Protein AF-A0A8T9QFI3-F1 (afdb_monomer)

Secondary structure (DSSP, 8-state):
---------------------------------------PPPTHHHHHHHHHHHHHHHHHHHHHHHHH--GGGPPPHHHHHHHHHHHHHHHHHHHHHHHHHHTS-GGGTT-HHHHHHHHHHHHHHHHHHHHHHHHHHTGGGGGGGTT-

pLDDT: mean 79.08, std 23.35, range [32.44, 98.56]

Structure (mmCIF, N/CA/C/O backbone):
data_AF-A0A8T9QFI3-F1
#
_entry.id   AF-A0A8T9QFI3-F1
#
loop_
_atom_site.group_PDB
_atom_site.id
_atom_site.type_symbol
_atom_site.label_atom_id
_atom_site.label_alt_id
_atom_site.label_comp_id
_atom_site.label_asym_id
_atom_site.label_entity_id
_atom_site.label_seq_id
_atom_site.pdbx_PDB_ins_code
_atom_site.Cartn_x
_atom_site.Cartn_y
_atom_site.Cartn_z
_atom_site.occupancy
_atom_site.B_iso_or_equiv
_atom_site.auth_seq_id
_atom_site.auth_comp_id
_atom_site.auth_asym_id
_atom_site.auth_atom_id
_atom_site.pdbx_PDB_model_num
ATOM 1 N N . MET A 1 1 ? 5.411 46.944 -36.364 1.00 37.44 1 MET A N 1
ATOM 2 C CA . MET A 1 1 ? 6.769 47.437 -36.696 1.00 37.44 1 MET A CA 1
ATOM 3 C C . MET A 1 1 ? 7.743 46.371 -36.210 1.00 37.44 1 MET A C 1
ATOM 5 O O . MET A 1 1 ? 7.680 46.035 -35.043 1.00 37.44 1 MET A O 1
ATOM 9 N N . LYS A 1 2 ? 8.293 45.536 -37.096 1.00 32.44 2 LYS A N 1
ATOM 10 C CA . LYS A 1 2 ? 9.459 45.767 -37.975 1.00 32.44 2 LYS A CA 1
ATOM 11 C C . LYS A 1 2 ? 10.773 45.548 -37.201 1.00 32.44 2 LYS A C 1
ATOM 13 O O . LYS A 1 2 ? 11.178 46.442 -36.478 1.00 32.44 2 LYS A O 1
ATOM 18 N N . THR A 1 3 ? 11.346 44.352 -37.423 1.00 41.50 3 THR A N 1
ATOM 19 C CA . THR A 1 3 ? 12.783 43.976 -37.442 1.00 41.50 3 THR A CA 1
ATOM 20 C C . THR A 1 3 ? 13.599 44.240 -36.162 1.00 41.50 3 THR A C 1
ATOM 22 O O . THR A 1 3 ? 13.490 45.276 -35.530 1.00 41.50 3 THR A O 1
ATOM 25 N N . THR A 1 4 ? 14.530 43.379 -35.750 1.00 48.88 4 THR A N 1
ATOM 26 C CA . THR A 1 4 ? 15.796 43.203 -36.477 1.00 48.88 4 THR A CA 1
ATOM 27 C C . THR A 1 4 ? 16.574 42.012 -35.908 1.00 48.88 4 THR A C 1
ATOM 29 O O . THR A 1 4 ? 16.891 41.963 -34.725 1.00 48.88 4 THR A O 1
ATOM 32 N N . PHE A 1 5 ? 16.860 41.069 -36.801 1.00 46.72 5 PHE A N 1
ATOM 33 C CA . PHE A 1 5 ? 17.947 40.092 -36.761 1.00 46.72 5 PHE A CA 1
ATOM 34 C C . PHE A 1 5 ? 19.227 40.804 -37.225 1.00 46.72 5 PHE A C 1
ATOM 36 O O . PHE A 1 5 ? 19.098 41.586 -38.163 1.00 46.72 5 PHE A O 1
ATOM 43 N N . LEU A 1 6 ? 20.389 40.543 -36.605 1.00 46.31 6 LEU A N 1
ATOM 44 C CA . LEU A 1 6 ? 21.795 40.826 -37.014 1.00 46.31 6 LEU A CA 1
ATOM 45 C C . LEU A 1 6 ? 22.654 40.719 -35.720 1.00 46.31 6 LEU A C 1
ATOM 47 O O . LEU A 1 6 ? 22.173 41.120 -34.670 1.00 46.31 6 LEU A O 1
ATOM 51 N N . LEU A 1 7 ? 23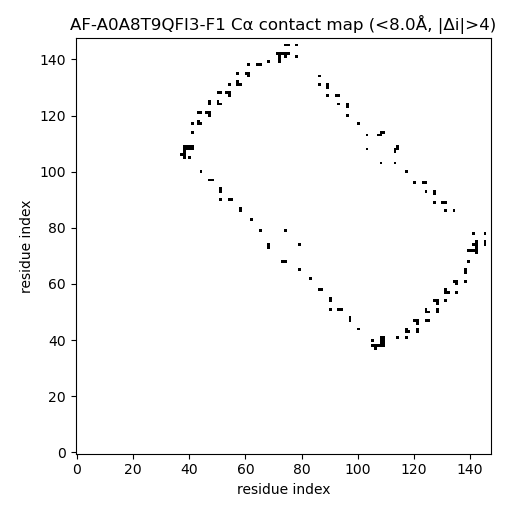.882 40.197 -35.633 1.00 37.97 7 LEU A N 1
ATOM 52 C CA . LEU A 1 7 ? 24.964 39.995 -36.595 1.00 37.97 7 LEU A CA 1
ATOM 53 C C . LEU A 1 7 ? 26.044 39.068 -35.959 1.00 37.97 7 LEU A C 1
ATOM 55 O O . LEU A 1 7 ? 26.399 39.239 -34.799 1.00 37.97 7 LEU A O 1
ATOM 59 N N . VAL A 1 8 ? 26.524 38.106 -36.753 1.00 44.16 8 VAL A N 1
ATOM 60 C CA . VAL A 1 8 ? 27.902 37.589 -36.971 1.00 44.16 8 VAL A CA 1
ATOM 61 C C . VAL A 1 8 ? 29.025 37.816 -35.933 1.00 44.16 8 VAL A C 1
ATOM 63 O O . VAL A 1 8 ? 29.358 38.945 -35.589 1.00 44.16 8 VAL A O 1
ATOM 66 N N . LEU A 1 9 ? 29.769 36.730 -35.665 1.00 41.03 9 LEU A N 1
ATOM 67 C CA . LEU A 1 9 ? 31.229 36.685 -35.443 1.00 41.03 9 LEU A CA 1
ATOM 68 C C . LEU A 1 9 ? 31.702 35.260 -35.845 1.00 41.03 9 LEU A C 1
ATOM 70 O O . LEU A 1 9 ? 31.096 34.302 -35.387 1.00 41.03 9 LEU A O 1
ATOM 74 N N . GLY A 1 10 ? 32.671 34.949 -36.713 1.00 37.69 10 GLY A N 1
ATOM 75 C CA . GLY A 1 10 ? 33.713 35.706 -37.404 1.00 37.69 10 GLY A CA 1
ATOM 76 C C . GLY A 1 10 ? 35.115 35.280 -36.926 1.00 37.69 10 GLY A C 1
ATOM 77 O O . GLY A 1 10 ? 35.533 35.814 -35.911 1.00 37.69 10 GLY A O 1
ATOM 78 N N . LEU A 1 11 ? 35.791 34.345 -37.631 1.00 42.19 11 LEU A N 1
ATOM 79 C CA . LEU A 1 11 ? 37.262 34.172 -37.873 1.00 42.19 11 LEU A CA 1
ATOM 80 C C . LEU A 1 11 ? 37.555 32.687 -38.260 1.00 42.19 11 LEU A C 1
ATOM 82 O O . LEU A 1 11 ? 37.185 31.808 -37.493 1.00 42.19 11 LEU A O 1
ATOM 86 N N . ALA A 1 12 ? 38.010 32.284 -39.465 1.00 38.75 12 ALA A N 1
ATOM 87 C CA . ALA A 1 12 ? 39.258 32.567 -40.224 1.00 38.75 12 ALA A CA 1
ATOM 88 C C . ALA A 1 12 ? 40.473 31.789 -39.623 1.00 38.75 12 ALA A C 1
ATOM 90 O O . ALA A 1 12 ? 40.585 31.768 -38.407 1.00 38.75 12 ALA A O 1
ATOM 91 N N . VAL A 1 13 ? 41.431 31.117 -40.297 1.00 40.62 13 VAL A N 1
ATOM 92 C CA . VAL A 1 13 ? 41.901 30.909 -41.694 1.00 40.62 13 VAL A CA 1
ATOM 93 C C . VAL A 1 13 ? 42.813 29.642 -41.702 1.00 40.62 13 VAL A C 1
ATOM 95 O O . VAL A 1 13 ? 43.310 29.268 -40.643 1.00 40.62 13 VAL A O 1
ATOM 98 N N . ALA A 1 14 ? 43.145 29.133 -42.905 1.00 42.03 14 ALA A N 1
ATOM 99 C CA . ALA A 1 14 ? 44.394 28.435 -43.314 1.00 42.03 14 ALA A CA 1
ATOM 100 C C . ALA A 1 14 ? 44.392 26.886 -43.232 1.00 42.03 14 ALA A C 1
ATOM 102 O O . ALA A 1 14 ? 43.832 26.326 -42.306 1.00 42.03 14 ALA A O 1
ATOM 103 N N . SER A 1 15 ? 44.980 26.101 -44.146 1.00 33.75 15 SER A N 1
ATOM 104 C CA . SER A 1 15 ? 45.825 26.359 -45.323 1.00 33.75 15 SER A CA 1
ATOM 105 C C . SER A 1 15 ? 45.765 25.196 -46.335 1.00 33.75 15 SER A C 1
ATOM 107 O O . SER A 1 15 ? 45.562 24.048 -45.961 1.00 33.75 15 SER A O 1
ATOM 109 N N . CYS A 1 16 ? 46.022 25.543 -47.597 1.00 41.94 16 CYS A N 1
ATOM 110 C CA . CYS A 1 16 ? 46.633 24.803 -48.713 1.00 41.94 16 CYS A CA 1
ATOM 111 C C . CYS A 1 16 ? 47.055 23.318 -48.557 1.00 41.94 16 CYS A C 1
ATOM 113 O O . CYS A 1 16 ? 47.923 23.000 -47.751 1.00 41.94 16 CYS A O 1
ATOM 115 N N . GLY A 1 17 ? 46.590 22.498 -49.512 1.00 35.31 17 GLY A N 1
ATOM 116 C CA . GLY 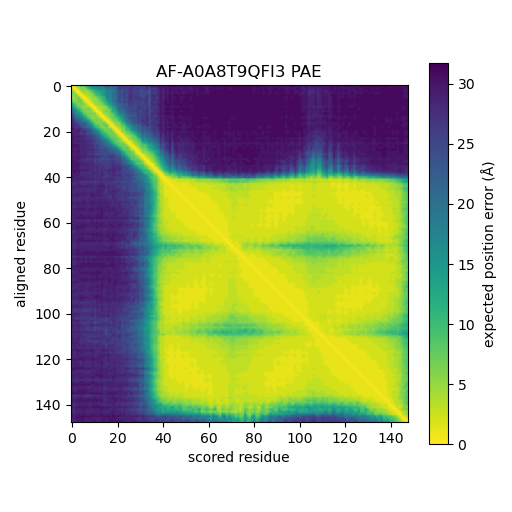A 1 17 ? 47.460 21.750 -50.437 1.00 35.31 17 GLY A CA 1
ATOM 117 C C . GLY A 1 17 ? 47.853 20.309 -50.085 1.00 35.31 17 GLY A C 1
ATOM 118 O O . GLY A 1 17 ? 48.684 20.101 -49.209 1.00 35.31 17 GLY A O 1
ATOM 119 N N . SER A 1 18 ? 47.370 19.328 -50.864 1.00 39.69 18 SER A N 1
ATOM 120 C CA . SER A 1 18 ? 48.199 18.466 -51.745 1.00 39.69 18 SER A CA 1
ATOM 121 C C . SER A 1 18 ? 47.385 17.321 -52.374 1.00 39.69 18 SER A C 1
ATOM 123 O O . SER A 1 18 ? 46.636 16.627 -51.697 1.00 39.69 18 SER A O 1
ATOM 125 N N . ASP A 1 19 ? 47.563 17.183 -53.687 1.00 40.28 19 ASP A N 1
ATOM 126 C CA . ASP A 1 19 ? 47.520 15.992 -54.546 1.00 40.28 19 ASP A CA 1
ATOM 127 C C . ASP A 1 19 ? 46.493 14.855 -54.352 1.00 40.28 19 ASP A C 1
ATOM 129 O O . ASP A 1 19 ? 46.570 14.004 -53.472 1.00 40.28 19 ASP A O 1
ATOM 133 N N . SER A 1 20 ? 45.606 14.781 -55.350 1.00 43.78 20 SER A N 1
ATOM 134 C CA . SER A 1 20 ? 45.311 13.615 -56.195 1.00 43.78 20 SER A CA 1
ATOM 135 C C . SER A 1 20 ? 45.564 12.219 -55.611 1.00 43.78 20 SER A C 1
ATOM 137 O O . SER A 1 20 ? 46.648 11.656 -55.741 1.00 43.78 20 SER A O 1
ATOM 139 N N . THR A 1 21 ? 44.502 11.571 -55.137 1.00 39.38 21 THR A N 1
ATOM 140 C CA . THR A 1 21 ? 44.380 10.108 -55.208 1.00 39.38 21 THR A CA 1
ATOM 141 C C . THR A 1 21 ? 42.926 9.718 -55.441 1.00 39.38 21 THR A C 1
ATOM 143 O O . THR A 1 21 ? 42.015 10.108 -54.715 1.00 39.38 21 THR A O 1
ATOM 146 N N . THR A 1 22 ? 42.710 8.963 -56.514 1.00 47.78 22 THR A N 1
ATOM 147 C CA . THR A 1 22 ? 41.447 8.353 -56.922 1.00 47.78 22 THR A CA 1
ATOM 148 C C . THR A 1 22 ? 40.981 7.398 -55.820 1.00 47.78 22 THR A C 1
ATOM 150 O O . THR A 1 22 ? 41.513 6.301 -55.678 1.00 47.78 22 THR A O 1
ATOM 153 N N . GLY A 1 23 ? 40.019 7.837 -55.009 1.00 42.69 23 GLY A N 1
ATOM 154 C CA . GLY A 1 23 ? 39.450 7.069 -53.905 1.00 42.69 23 GLY A CA 1
ATOM 155 C C . GLY A 1 23 ? 37.962 6.844 -54.125 1.00 42.69 23 GLY A C 1
ATOM 156 O O . GLY A 1 23 ? 37.168 7.777 -54.071 1.00 42.69 23 GLY A O 1
ATOM 157 N N . THR A 1 24 ? 37.618 5.597 -54.415 1.00 41.56 24 THR A N 1
ATOM 158 C CA . THR A 1 24 ? 36.287 5.006 -54.568 1.00 41.56 24 THR A CA 1
ATOM 159 C C . THR A 1 24 ? 35.198 5.690 -53.734 1.00 41.56 24 THR A C 1
ATOM 161 O O . THR A 1 24 ? 35.285 5.751 -52.508 1.00 41.56 24 THR A O 1
ATOM 164 N N . ALA A 1 25 ? 34.138 6.146 -54.408 1.00 44.56 25 ALA A N 1
ATOM 165 C CA . ALA A 1 25 ? 32.912 6.623 -53.782 1.00 44.56 25 ALA A CA 1
ATOM 166 C C . ALA A 1 25 ? 32.358 5.555 -52.825 1.00 44.56 25 ALA A C 1
ATOM 168 O O . ALA A 1 25 ? 31.782 4.558 -53.252 1.00 44.56 25 ALA A O 1
ATOM 169 N N . THR A 1 26 ? 32.539 5.771 -51.525 1.00 42.28 26 THR A N 1
ATOM 170 C CA . THR A 1 26 ? 31.779 5.077 -50.489 1.00 42.28 26 THR A CA 1
ATOM 171 C C . TH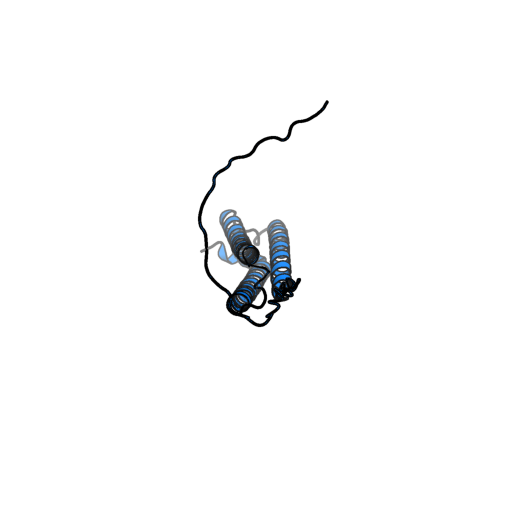R A 1 26 ? 30.745 6.067 -49.999 1.00 42.28 26 THR A C 1
ATOM 173 O O . THR A 1 26 ? 31.034 6.965 -49.210 1.00 42.28 26 THR A O 1
ATOM 176 N N . THR A 1 27 ? 29.537 5.943 -50.535 1.00 43.91 27 THR A N 1
ATOM 177 C CA . THR A 1 27 ? 28.358 6.623 -50.021 1.00 43.91 27 THR A CA 1
ATOM 178 C C . THR A 1 27 ? 28.114 6.083 -48.616 1.00 43.91 27 THR A C 1
ATOM 180 O O . THR A 1 27 ? 27.450 5.065 -48.439 1.00 43.91 27 THR A O 1
ATOM 183 N N . SER A 1 28 ? 28.675 6.739 -47.603 1.00 42.12 28 SER A N 1
ATOM 184 C CA . SER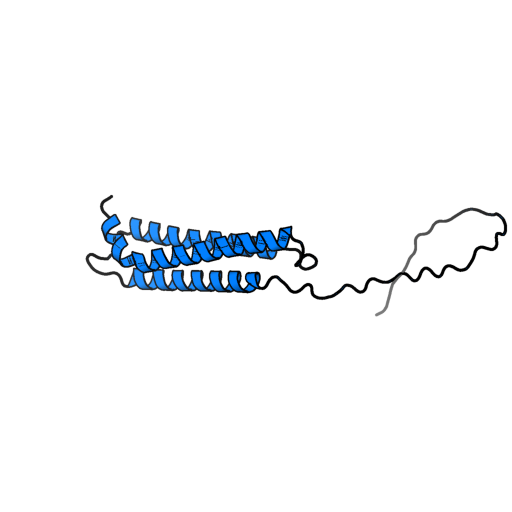 A 1 28 ? 28.230 6.565 -46.225 1.00 42.12 28 SER A CA 1
ATOM 185 C C . SER A 1 28 ? 26.829 7.153 -46.147 1.00 42.12 28 SER A C 1
ATOM 187 O O . SER A 1 28 ? 26.638 8.321 -45.815 1.00 42.12 28 SER A O 1
ATOM 189 N N . ALA A 1 29 ? 25.834 6.351 -46.523 1.00 45.06 29 ALA A N 1
ATOM 190 C CA . ALA A 1 29 ? 24.479 6.580 -46.080 1.00 45.06 29 ALA A CA 1
ATOM 191 C C . ALA A 1 29 ? 24.541 6.517 -44.555 1.00 45.06 29 ALA A C 1
ATOM 193 O O . ALA A 1 29 ? 24.668 5.442 -43.970 1.00 45.06 29 ALA A O 1
ATOM 194 N N . THR A 1 30 ? 24.516 7.687 -43.918 1.00 41.75 30 THR A N 1
ATOM 195 C CA . THR A 1 30 ? 24.108 7.815 -42.528 1.00 41.75 30 THR A CA 1
ATOM 196 C C . THR A 1 30 ? 22.754 7.133 -42.455 1.00 41.75 30 THR A C 1
ATOM 198 O O . THR A 1 30 ? 21.740 7.702 -42.857 1.00 41.75 30 THR A O 1
ATOM 201 N N . ALA A 1 31 ? 22.745 5.876 -42.015 1.00 41.47 31 ALA A N 1
ATOM 202 C CA . ALA A 1 31 ? 21.544 5.243 -41.534 1.00 41.47 31 ALA A CA 1
ATOM 203 C C . ALA A 1 31 ? 21.137 6.091 -40.334 1.00 41.47 31 ALA A C 1
ATOM 205 O O . ALA A 1 31 ? 21.649 5.928 -39.227 1.00 41.47 31 ALA A O 1
ATOM 206 N N . VAL A 1 32 ? 20.285 7.083 -40.595 1.00 42.62 32 VAL A N 1
ATOM 207 C CA . VAL A 1 32 ? 19.470 7.722 -39.581 1.00 42.62 32 VAL A CA 1
ATOM 208 C C . VAL A 1 32 ? 18.688 6.563 -38.997 1.00 42.62 32 VAL A C 1
ATOM 210 O O . VAL A 1 32 ? 17.703 6.109 -39.582 1.00 42.62 32 VAL A O 1
ATOM 213 N N . ALA A 1 33 ? 19.220 6.002 -37.911 1.00 40.81 33 ALA A N 1
ATOM 214 C CA . ALA A 1 33 ? 18.503 5.076 -37.073 1.00 40.81 33 ALA A CA 1
ATOM 215 C C . ALA A 1 33 ? 17.228 5.822 -36.711 1.00 40.81 33 ALA A C 1
ATOM 217 O O . ALA A 1 33 ? 17.243 6.796 -35.957 1.00 40.81 33 ALA A O 1
ATOM 218 N N . SER A 1 34 ? 16.145 5.436 -37.377 1.00 41.03 34 SER A N 1
ATOM 219 C CA . SER A 1 34 ? 14.819 5.889 -37.016 1.00 41.03 34 SER A CA 1
ATOM 220 C C . SER A 1 34 ? 14.693 5.550 -35.536 1.00 41.03 34 SER A C 1
ATOM 222 O O . SER A 1 34 ? 14.948 4.391 -35.194 1.00 41.03 34 SER A O 1
ATOM 224 N N . PRO A 1 35 ? 14.400 6.507 -34.639 1.00 40.75 35 PRO A N 1
ATOM 225 C CA . PRO A 1 35 ? 14.114 6.140 -33.269 1.00 40.75 35 PRO A CA 1
ATOM 226 C C . PRO A 1 35 ? 12.923 5.194 -33.355 1.00 40.75 35 PRO A C 1
ATOM 228 O O . PRO A 1 35 ? 11.836 5.596 -33.773 1.00 40.75 35 PRO A O 1
ATOM 231 N N . THR A 1 36 ? 13.152 3.913 -33.067 1.00 49.25 36 THR A N 1
ATOM 232 C CA . THR A 1 36 ? 12.090 2.936 -32.867 1.00 49.25 36 THR A CA 1
ATOM 233 C C . THR A 1 36 ? 11.272 3.454 -31.700 1.00 49.25 36 THR A C 1
ATOM 235 O O . THR A 1 36 ? 11.596 3.258 -30.533 1.00 49.25 36 THR A O 1
ATOM 238 N N . SER A 1 37 ? 10.252 4.226 -32.054 1.00 49.19 37 SER A N 1
ATOM 239 C CA . SER A 1 37 ? 9.210 4.679 -31.167 1.00 49.19 37 SER A CA 1
ATOM 240 C C . SER A 1 37 ? 8.528 3.448 -30.582 1.00 49.19 37 SER A C 1
ATOM 242 O O . SER A 1 37 ? 8.174 2.520 -31.308 1.00 49.19 37 SER A O 1
ATOM 244 N N . SER A 1 38 ? 8.334 3.502 -29.266 1.00 48.25 38 SER A N 1
ATOM 245 C CA . SER A 1 38 ? 7.575 2.566 -28.443 1.00 48.25 38 SER A CA 1
ATOM 246 C C . SER A 1 38 ? 8.275 1.240 -28.133 1.00 48.25 38 SER A C 1
ATOM 248 O O . SER A 1 38 ? 7.900 0.165 -28.598 1.00 48.25 38 SER A O 1
ATOM 250 N N . ALA A 1 39 ? 9.247 1.300 -27.221 1.00 59.28 39 ALA A N 1
ATOM 251 C CA . ALA A 1 39 ? 9.441 0.183 -26.310 1.00 59.28 39 ALA A CA 1
ATOM 252 C C . ALA A 1 39 ? 8.148 0.049 -25.483 1.00 59.28 39 ALA A C 1
ATOM 254 O O . ALA A 1 39 ? 7.791 0.958 -24.732 1.00 59.28 39 ALA A O 1
ATOM 255 N N . ASN A 1 40 ? 7.402 -1.043 -25.675 1.00 64.38 40 ASN A N 1
ATOM 256 C CA . ASN A 1 40 ? 6.206 -1.305 -24.879 1.00 64.38 40 ASN A CA 1
ATOM 257 C C . ASN A 1 40 ? 6.605 -1.316 -23.393 1.00 64.38 40 ASN A C 1
ATOM 259 O O . ASN A 1 40 ? 7.508 -2.080 -23.028 1.00 64.38 40 ASN A O 1
ATOM 263 N N . PRO A 1 41 ? 5.983 -0.480 -22.543 1.00 74.56 41 PRO A N 1
ATOM 264 C CA . PRO A 1 41 ? 6.276 -0.483 -21.121 1.00 74.56 41 PRO A CA 1
ATOM 265 C C . PRO A 1 41 ? 5.890 -1.836 -20.526 1.00 74.56 41 PRO A C 1
ATOM 267 O O . PRO A 1 41 ? 4.915 -2.461 -20.951 1.00 74.56 41 PRO A O 1
ATOM 270 N N . ASP A 1 42 ? 6.649 -2.280 -19.527 1.00 86.94 42 ASP A N 1
ATOM 271 C CA . ASP A 1 42 ? 6.365 -3.524 -18.820 1.00 86.94 42 ASP A CA 1
ATOM 272 C C . ASP A 1 42 ? 4.909 -3.523 -18.300 1.00 86.94 42 ASP A C 1
ATOM 274 O O . ASP A 1 42 ? 4.518 -2.599 -17.572 1.00 86.94 42 ASP A O 1
ATOM 278 N N . PRO A 1 43 ? 4.080 -4.529 -18.647 1.00 89.31 43 PRO A N 1
ATOM 279 C CA . PRO A 1 43 ? 2.662 -4.542 -18.288 1.00 89.31 43 PRO A CA 1
ATOM 280 C C . PRO A 1 43 ? 2.428 -4.507 -16.770 1.00 89.31 43 PRO A C 1
ATOM 282 O O . PRO A 1 43 ? 1.370 -4.052 -16.322 1.00 89.31 43 PRO A O 1
ATOM 285 N N . ARG A 1 44 ? 3.417 -4.917 -15.963 1.00 95.25 44 ARG A N 1
ATOM 286 C CA . ARG A 1 44 ? 3.355 -4.868 -14.496 1.00 95.25 44 ARG A CA 1
ATOM 287 C C . ARG A 1 44 ? 3.264 -3.443 -13.959 1.00 95.25 44 ARG A C 1
ATOM 289 O O . ARG A 1 44 ? 2.659 -3.254 -12.910 1.00 95.25 44 ARG A O 1
ATOM 296 N N . VAL A 1 45 ? 3.752 -2.432 -14.685 1.00 94.12 45 VAL A N 1
ATOM 297 C CA . VAL A 1 45 ? 3.619 -1.012 -14.299 1.00 94.12 45 VAL A CA 1
ATOM 298 C C . VAL A 1 45 ? 2.150 -0.625 -14.103 1.00 94.12 45 VAL A C 1
ATOM 300 O O . VAL A 1 45 ? 1.803 0.056 -13.139 1.00 94.12 45 VAL A O 1
ATOM 303 N N . THR A 1 46 ? 1.263 -1.096 -14.983 1.00 94.00 46 THR A N 1
ATOM 304 C CA . THR A 1 46 ? -0.182 -0.855 -14.854 1.00 94.00 46 THR A CA 1
ATOM 305 C C . THR A 1 46 ? -0.764 -1.586 -13.647 1.00 94.00 46 THR A C 1
ATOM 307 O O . THR A 1 46 ? -1.586 -1.021 -12.928 1.00 94.00 46 THR A O 1
ATOM 310 N N . THR A 1 47 ? -0.331 -2.823 -13.396 1.00 96.38 47 THR A N 1
ATOM 311 C CA . THR A 1 47 ? -0.755 -3.596 -12.221 1.00 96.38 47 THR A CA 1
ATOM 312 C C . THR A 1 47 ? -0.343 -2.912 -10.921 1.00 96.38 47 THR A C 1
ATOM 314 O O . THR A 1 47 ? -1.183 -2.775 -10.038 1.00 96.38 47 THR A O 1
ATOM 317 N N . ILE A 1 48 ? 0.892 -2.410 -10.829 1.00 97.75 48 ILE A N 1
ATOM 318 C CA . ILE A 1 48 ? 1.398 -1.687 -9.652 1.00 97.75 48 ILE A CA 1
ATOM 319 C C . ILE A 1 48 ? 0.526 -0.457 -9.360 1.00 97.75 48 ILE A C 1
ATOM 321 O O . ILE A 1 48 ? 0.100 -0.253 -8.228 1.00 97.75 48 ILE A O 1
ATOM 325 N N . ARG A 1 49 ? 0.170 0.332 -10.385 1.00 97.50 49 ARG A N 1
ATOM 326 C CA . ARG A 1 49 ? -0.727 1.492 -10.210 1.00 97.50 49 ARG A CA 1
ATOM 327 C C . ARG A 1 49 ? -2.116 1.091 -9.712 1.00 97.50 49 ARG A C 1
ATOM 329 O O . ARG A 1 49 ? -2.621 1.696 -8.773 1.00 97.50 49 ARG A O 1
ATOM 336 N N . LYS A 1 50 ? -2.709 0.042 -10.289 1.00 98.12 50 LYS A N 1
ATOM 337 C CA . LYS A 1 50 ? -4.007 -0.487 -9.830 1.00 98.12 50 LYS A CA 1
ATOM 338 C C . LYS A 1 50 ? -3.944 -1.003 -8.392 1.00 98.12 50 LYS A C 1
ATOM 340 O O . LYS A 1 50 ? -4.909 -0.867 -7.650 1.00 98.12 50 LYS A O 1
ATOM 345 N N . GLN A 1 51 ? -2.825 -1.603 -7.994 1.00 98.31 51 GLN A N 1
ATOM 346 C CA . GLN A 1 51 ? -2.612 -2.065 -6.624 1.00 98.31 51 GLN A CA 1
ATOM 347 C C . GLN A 1 51 ? -2.484 -0.895 -5.638 1.00 98.31 51 GLN A C 1
ATOM 349 O O . GLN A 1 51 ? -3.086 -0.960 -4.568 1.00 98.31 51 GLN A O 1
ATOM 354 N N . HIS A 1 52 ? -1.818 0.198 -6.019 1.00 98.38 52 HIS A N 1
ATOM 355 C CA . HIS A 1 52 ? -1.808 1.434 -5.231 1.00 98.38 52 HIS A CA 1
ATOM 356 C C . HIS A 1 52 ? -3.220 2.017 -5.061 1.00 98.38 52 HIS A C 1
ATOM 358 O O . HIS A 1 52 ? -3.642 2.321 -3.947 1.00 98.38 52 HIS A O 1
ATOM 364 N N . GLU A 1 53 ? -3.992 2.123 -6.149 1.00 98.44 53 GLU A N 1
ATOM 365 C CA . GLU A 1 53 ? -5.389 2.585 -6.101 1.00 98.44 53 GLU A CA 1
ATOM 366 C C . GLU A 1 53 ? -6.255 1.695 -5.198 1.00 98.44 53 GLU A C 1
ATOM 368 O O . GLU A 1 53 ? -7.061 2.186 -4.406 1.00 98.44 53 GLU A O 1
ATOM 373 N N . LEU A 1 54 ? -6.054 0.379 -5.272 1.00 98.25 54 LEU A N 1
ATOM 374 C CA . LEU A 1 54 ? -6.708 -0.580 -4.392 1.00 98.25 54 LEU A CA 1
ATOM 375 C C . LEU A 1 54 ? -6.306 -0.367 -2.924 1.00 98.25 54 LEU A C 1
ATOM 377 O O . LEU A 1 54 ? -7.161 -0.445 -2.043 1.00 98.25 54 LEU A O 1
ATOM 381 N N . LEU A 1 55 ? -5.036 -0.079 -2.640 1.00 98.12 55 LEU A N 1
ATOM 382 C CA . LEU A 1 55 ? -4.564 0.197 -1.285 1.00 98.12 55 LEU A CA 1
ATOM 383 C C . LEU A 1 55 ? -5.182 1.490 -0.720 1.00 98.12 55 LEU A C 1
ATOM 385 O O . LEU A 1 55 ? -5.631 1.492 0.427 1.00 98.12 55 LEU A O 1
ATOM 389 N N . LEU A 1 56 ? -5.300 2.547 -1.533 1.00 98.31 56 LEU A N 1
ATOM 390 C CA . LEU A 1 56 ? -6.021 3.778 -1.173 1.00 98.31 56 LEU A CA 1
ATOM 391 C C . LEU A 1 56 ? -7.504 3.508 -0.881 1.00 98.31 56 LEU A C 1
ATOM 393 O O . LEU A 1 56 ? -8.057 4.015 0.097 1.00 98.31 56 LEU A O 1
ATOM 397 N N . ALA A 1 57 ? -8.158 2.683 -1.703 1.00 98.25 57 ALA A N 1
ATOM 398 C CA . ALA A 1 57 ? -9.546 2.295 -1.473 1.00 98.25 57 ALA A CA 1
ATOM 399 C C . ALA A 1 57 ? -9.710 1.550 -0.137 1.00 98.25 57 ALA A C 1
ATOM 401 O O . ALA A 1 57 ? -10.631 1.853 0.623 1.00 98.25 57 ALA A O 1
ATOM 402 N N . LYS A 1 58 ? -8.782 0.641 0.192 1.00 97.50 58 LYS A N 1
ATOM 403 C CA . LYS A 1 58 ? -8.777 -0.072 1.478 1.00 97.50 58 LYS A CA 1
ATOM 404 C C . LYS A 1 58 ? -8.529 0.860 2.663 1.00 97.50 58 LYS A C 1
ATOM 406 O O . LYS A 1 58 ? -9.161 0.667 3.693 1.00 97.50 58 LYS A O 1
ATOM 411 N N . GLN A 1 59 ? -7.679 1.883 2.532 1.00 97.62 59 GLN A N 1
ATOM 412 C CA . GLN A 1 59 ? -7.511 2.897 3.583 1.00 97.62 59 GLN A CA 1
ATOM 413 C C . GLN A 1 59 ? -8.838 3.605 3.869 1.00 97.62 59 GLN A C 1
ATOM 415 O O . GLN A 1 59 ? -9.247 3.734 5.021 1.00 97.62 59 GLN A O 1
ATOM 420 N N . LYS A 1 60 ? -9.534 4.037 2.815 1.00 97.75 60 LYS A N 1
ATOM 421 C CA . LYS A 1 60 ? -10.829 4.707 2.951 1.00 97.75 60 LYS A CA 1
ATOM 422 C C . LYS A 1 60 ? -11.870 3.799 3.610 1.00 97.75 60 LYS A C 1
ATOM 424 O O . LYS A 1 60 ? -12.643 4.258 4.448 1.00 97.75 60 LYS A O 1
ATOM 429 N N . GLU A 1 61 ? -11.893 2.521 3.240 1.00 97.19 61 GLU A N 1
ATOM 430 C CA . GLU A 1 61 ? -12.765 1.530 3.871 1.00 97.19 61 GLU A CA 1
ATOM 431 C C . GLU A 1 61 ? -12.413 1.328 5.350 1.00 97.19 61 GLU A C 1
ATOM 433 O O . GLU A 1 61 ? -13.298 1.347 6.202 1.00 97.19 61 GLU A O 1
ATOM 438 N N . TYR A 1 62 ? -11.123 1.224 5.665 1.00 96.19 62 TYR A N 1
ATOM 439 C CA . TYR A 1 62 ? -10.621 1.091 7.027 1.00 96.19 62 TYR A CA 1
ATOM 440 C C . TYR A 1 62 ? -11.031 2.282 7.907 1.00 96.19 62 TYR A C 1
ATOM 442 O O . TYR A 1 62 ? -11.550 2.099 9.006 1.00 96.19 62 TYR A O 1
ATOM 450 N N . GLU A 1 63 ? -10.878 3.512 7.411 1.00 95.44 63 GLU A N 1
ATOM 451 C CA . GLU A 1 63 ? -11.315 4.724 8.114 1.00 95.44 63 GLU A CA 1
ATOM 452 C C . GLU A 1 63 ? -12.835 4.759 8.331 1.00 95.44 63 GLU A C 1
ATOM 454 O O . GLU A 1 63 ? -13.302 5.172 9.398 1.00 95.44 63 GLU A O 1
ATOM 459 N N . ALA A 1 64 ? -13.614 4.291 7.352 1.00 96.12 64 ALA A N 1
ATOM 460 C CA . ALA A 1 64 ? -15.062 4.185 7.483 1.00 96.12 64 ALA A CA 1
ATOM 461 C C . ALA A 1 64 ? -15.462 3.158 8.554 1.00 96.12 64 ALA A C 1
ATOM 463 O O . ALA A 1 64 ? -16.316 3.457 9.390 1.00 96.12 64 ALA A O 1
ATOM 464 N N . GLN A 1 65 ? -14.828 1.983 8.565 1.00 94.69 65 GLN A N 1
ATOM 465 C CA . GLN A 1 65 ? -15.084 0.945 9.566 1.00 94.69 65 GLN A CA 1
ATOM 466 C C . GLN A 1 65 ? -14.649 1.400 10.968 1.00 94.69 65 GLN A C 1
ATOM 468 O O . GLN A 1 65 ? -15.403 1.208 11.920 1.00 94.69 65 GLN A O 1
ATOM 473 N N . LEU A 1 66 ? -13.518 2.110 11.100 1.00 92.69 66 LEU A N 1
ATOM 474 C CA . LEU A 1 66 ? -13.095 2.728 12.366 1.00 92.69 66 LEU A CA 1
ATOM 475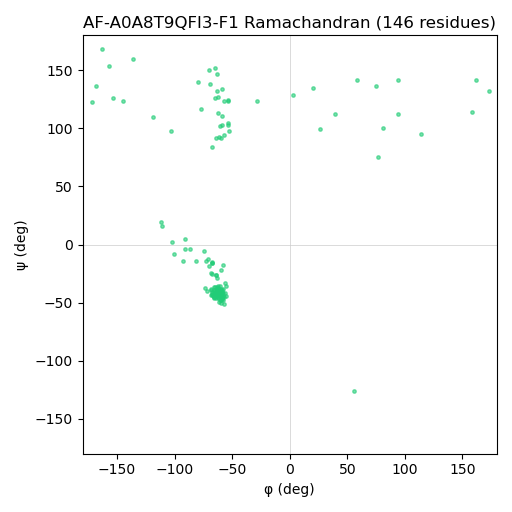 C C . LEU A 1 66 ? -14.179 3.654 12.933 1.00 92.69 66 LEU A C 1
ATOM 477 O O . LEU A 1 66 ? -14.481 3.600 14.125 1.00 92.69 66 LEU A O 1
ATOM 481 N N . GLY A 1 67 ? -14.793 4.483 12.082 1.00 91.94 67 GLY A N 1
ATOM 482 C CA . GLY A 1 67 ? -15.877 5.388 12.477 1.00 91.94 67 GLY A CA 1
ATOM 483 C C . GLY A 1 67 ? -17.180 4.683 12.873 1.00 91.94 67 GLY A C 1
ATOM 484 O O . GLY A 1 67 ? -18.045 5.298 13.501 1.00 91.94 67 GLY A O 1
ATOM 485 N N . GLN A 1 68 ? -17.333 3.405 12.525 1.00 93.19 68 GLN A N 1
ATOM 486 C CA . GLN A 1 68 ? -18.505 2.592 12.850 1.00 93.19 68 GLN A CA 1
ATOM 487 C C . GLN A 1 68 ? -18.350 1.800 14.155 1.00 93.19 68 GLN A C 1
ATOM 489 O O . GLN A 1 68 ? -19.364 1.340 14.686 1.00 93.19 68 GLN A O 1
ATOM 494 N N . LEU A 1 69 ? -17.131 1.677 14.697 1.00 91.44 69 LEU A N 1
ATOM 495 C CA . LEU A 1 69 ? -16.873 0.961 15.950 1.00 91.44 69 LEU A CA 1
ATOM 496 C C . LEU A 1 69 ? -17.589 1.633 17.133 1.00 91.44 69 LEU A C 1
ATOM 498 O O . LEU A 1 69 ? -17.518 2.850 17.337 1.00 91.44 69 LEU A O 1
ATOM 502 N N . LYS A 1 70 ? -18.282 0.832 17.949 1.00 88.75 70 LYS A N 1
ATOM 503 C CA . LYS A 1 70 ? -19.093 1.296 19.089 1.00 88.75 70 LYS A CA 1
ATOM 504 C C . LYS A 1 70 ? -18.870 0.427 20.323 1.00 88.75 70 LYS A C 1
ATOM 506 O O . LYS A 1 70 ? -18.452 -0.722 20.231 1.00 88.75 70 LYS A O 1
ATOM 511 N N . GLY A 1 71 ? -19.199 0.975 21.494 1.00 87.50 71 GLY A N 1
ATOM 512 C CA . GLY A 1 71 ? -19.138 0.242 22.760 1.00 87.50 71 GLY A CA 1
ATOM 513 C C . GLY A 1 71 ? -17.748 -0.339 23.022 1.00 87.50 71 GLY A C 1
ATOM 514 O O . GLY A 1 71 ? -16.759 0.388 22.971 1.00 87.50 71 GLY A O 1
ATOM 515 N N . TYR A 1 72 ? -17.686 -1.644 23.281 1.00 83.50 72 TYR A N 1
ATOM 516 C CA . TYR A 1 72 ? -16.448 -2.365 23.596 1.00 83.50 72 TYR A CA 1
ATOM 517 C C . TYR A 1 72 ? -15.488 -2.528 22.412 1.00 83.50 72 TYR A C 1
ATOM 519 O O . TYR A 1 72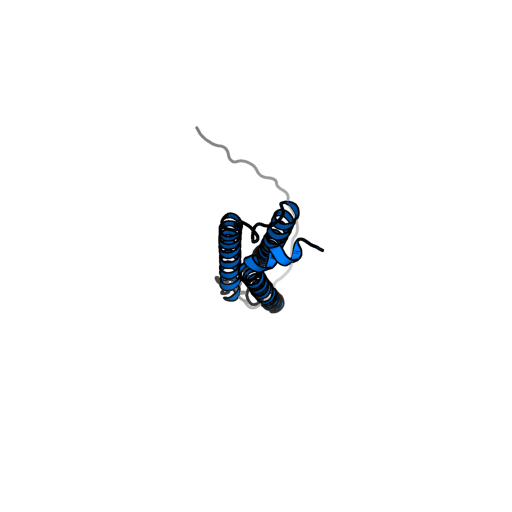 ? -14.305 -2.770 22.632 1.00 83.50 72 TYR A O 1
ATOM 527 N N . GLU A 1 73 ? -15.968 -2.370 21.177 1.00 85.38 73 GLU A N 1
ATOM 528 C CA . GLU A 1 73 ? -15.123 -2.407 19.976 1.00 85.38 73 GLU A CA 1
ATOM 529 C C . GLU A 1 73 ? -14.421 -1.068 19.726 1.00 85.38 73 GLU A C 1
ATOM 531 O O . GLU A 1 73 ? -13.485 -0.988 18.934 1.00 85.38 73 GLU A O 1
ATOM 536 N N . LYS A 1 74 ? -14.857 0.009 20.395 1.00 89.81 74 LYS A N 1
ATOM 537 C CA . LYS A 1 74 ? -14.263 1.329 20.205 1.00 89.81 74 LYS A CA 1
ATOM 538 C C . LYS A 1 74 ? -12.811 1.322 20.683 1.00 89.81 74 LYS A C 1
ATOM 540 O O . LYS A 1 74 ? -12.510 0.994 21.832 1.00 89.81 74 LYS A O 1
ATOM 545 N N . LEU A 1 75 ? -11.910 1.735 19.800 1.00 89.44 75 LEU A N 1
ATOM 546 C CA . LEU A 1 75 ? -10.494 1.858 20.121 1.00 89.44 75 LEU A CA 1
ATOM 547 C C . LEU A 1 75 ? -10.250 3.028 21.076 1.00 89.44 75 LEU A C 1
ATOM 549 O O . LEU A 1 75 ? -10.957 4.040 21.059 1.00 89.44 75 LEU A O 1
ATOM 553 N N . THR A 1 76 ? -9.209 2.909 21.902 1.00 89.88 76 THR A N 1
ATOM 554 C CA . THR A 1 76 ? -8.700 4.078 22.624 1.00 89.88 76 THR A CA 1
ATOM 555 C C . THR A 1 76 ? -8.144 5.092 21.613 1.00 89.88 76 THR A C 1
ATOM 557 O O . THR A 1 76 ? -7.642 4.683 20.562 1.00 89.88 76 THR A O 1
ATOM 560 N N . PRO A 1 77 ? -8.151 6.407 21.906 1.00 90.56 77 PRO A N 1
ATOM 561 C CA . PRO A 1 77 ? -7.622 7.410 20.975 1.00 90.56 77 PRO A CA 1
ATOM 562 C C . PRO A 1 77 ? -6.172 7.145 20.541 1.00 90.56 77 PRO A C 1
ATOM 564 O O . PRO A 1 77 ? -5.799 7.380 19.394 1.00 90.56 77 PRO A O 1
ATOM 567 N N . GLN A 1 78 ? -5.350 6.616 21.451 1.00 90.75 78 GLN A N 1
ATOM 568 C CA . GLN A 1 78 ? -3.963 6.240 21.170 1.00 90.75 78 GLN A CA 1
ATOM 569 C C . GLN A 1 78 ? -3.882 5.061 20.196 1.00 90.75 78 GLN A C 1
ATOM 571 O O . GLN A 1 78 ? -3.067 5.080 19.273 1.00 90.75 78 GLN A O 1
ATOM 576 N N . ARG A 1 79 ? -4.736 4.047 20.379 1.00 90.38 79 ARG A N 1
ATOM 577 C CA . ARG A 1 79 ? -4.785 2.876 19.503 1.00 90.38 79 ARG A CA 1
ATOM 578 C C . ARG A 1 79 ? -5.313 3.232 18.118 1.00 90.38 79 ARG A C 1
ATOM 580 O O . ARG A 1 79 ? -4.709 2.827 17.130 1.00 90.38 79 ARG A O 1
ATOM 587 N N . GLU A 1 80 ? -6.374 4.031 18.049 1.00 92.56 80 GLU A N 1
ATOM 588 C CA . GLU A 1 80 ? -6.925 4.534 16.789 1.00 92.56 80 GLU A CA 1
ATOM 589 C C . GLU A 1 80 ? -5.868 5.318 15.999 1.00 92.56 80 GLU A C 1
ATOM 591 O O . GLU A 1 80 ? -5.652 5.051 14.818 1.00 92.56 80 GLU A O 1
ATOM 596 N N . LYS A 1 81 ? -5.150 6.235 16.666 1.00 93.44 81 LYS A N 1
ATOM 597 C CA . LYS A 1 81 ? -4.041 6.984 16.061 1.00 93.44 81 LYS A CA 1
ATOM 598 C C . LYS A 1 81 ? -2.964 6.046 15.518 1.00 93.44 81 LYS A C 1
ATOM 600 O O . LYS A 1 81 ? -2.600 6.157 14.352 1.00 93.44 81 LYS A O 1
ATOM 605 N N . LYS A 1 82 ? -2.497 5.099 16.338 1.00 92.94 82 LYS A N 1
ATOM 606 C CA . LYS A 1 82 ? -1.459 4.141 15.940 1.00 92.94 82 LYS A CA 1
ATOM 607 C C . LYS A 1 82 ? -1.881 3.319 14.726 1.00 92.94 82 LYS A C 1
ATOM 609 O O . LYS A 1 82 ? -1.064 3.087 13.842 1.00 92.94 82 LYS A O 1
ATOM 614 N N . SER A 1 83 ? -3.132 2.871 14.671 1.00 92.44 83 SER A N 1
ATOM 615 C CA . SER A 1 83 ? -3.571 2.050 13.546 1.00 92.44 83 SER A CA 1
ATOM 616 C C . SER A 1 83 ? -3.746 2.864 12.259 1.00 92.44 83 SER A C 1
ATOM 618 O O . SER A 1 83 ? -3.312 2.431 11.190 1.00 92.44 83 SER A O 1
ATOM 620 N N . LYS A 1 84 ? -4.234 4.109 12.357 1.00 95.00 84 LYS A N 1
ATOM 621 C CA . LYS A 1 84 ? -4.214 5.061 11.231 1.00 95.00 84 LYS A CA 1
ATOM 622 C C . LYS A 1 84 ? -2.793 5.308 10.712 1.00 95.00 84 LYS A C 1
ATOM 624 O O . LYS A 1 84 ? -2.573 5.269 9.506 1.00 95.00 84 LYS A O 1
ATOM 629 N N . GLU A 1 85 ? -1.821 5.497 11.604 1.00 95.75 85 GLU A N 1
ATOM 630 C CA . GLU A 1 85 ? -0.404 5.655 11.240 1.00 95.75 85 GLU A CA 1
ATOM 631 C C . GLU A 1 85 ? 0.167 4.402 10.561 1.00 95.75 85 GLU A C 1
ATOM 633 O O . GLU A 1 85 ? 0.910 4.510 9.585 1.00 95.75 85 GLU A O 1
ATOM 638 N N . GLN A 1 86 ? -0.208 3.207 11.027 1.00 94.56 86 GLN A N 1
ATOM 639 C CA . GLN A 1 86 ? 0.187 1.950 10.387 1.00 94.56 86 GLN A CA 1
ATOM 640 C C . GLN A 1 86 ? -0.340 1.853 8.955 1.00 94.56 86 GLN A C 1
ATOM 642 O O . GLN A 1 86 ? 0.424 1.493 8.062 1.00 94.56 86 GLN A O 1
ATOM 647 N N . PHE A 1 87 ? -1.601 2.224 8.718 1.00 95.75 87 PHE A N 1
ATOM 648 C CA . PHE A 1 87 ? -2.159 2.204 7.367 1.00 95.75 87 PHE A CA 1
ATOM 649 C C . PHE A 1 87 ? -1.493 3.267 6.481 1.00 95.75 87 PHE A C 1
ATOM 651 O O . PHE A 1 87 ? -1.086 2.972 5.358 1.00 95.75 87 PHE A O 1
ATOM 658 N N . ALA A 1 88 ? -1.298 4.483 7.003 1.00 96.69 88 ALA A N 1
ATOM 659 C CA . ALA A 1 88 ? -0.610 5.565 6.297 1.00 96.69 88 ALA A CA 1
ATOM 660 C C . ALA A 1 88 ? 0.819 5.171 5.876 1.00 96.69 88 ALA A C 1
ATOM 662 O O . ALA A 1 88 ? 1.235 5.470 4.759 1.00 96.69 88 ALA A O 1
ATOM 663 N N . SER A 1 89 ? 1.538 4.419 6.716 1.00 98.06 89 SER A N 1
ATOM 664 C CA . SER A 1 89 ? 2.854 3.861 6.377 1.00 98.06 89 SER A CA 1
ATOM 665 C C . SER A 1 89 ? 2.812 2.919 5.165 1.00 98.06 89 SER A C 1
ATOM 667 O O . SER A 1 89 ? 3.750 2.905 4.364 1.00 98.06 89 SER A O 1
ATOM 669 N N . LEU A 1 90 ? 1.740 2.137 4.985 1.00 98.25 90 LEU A N 1
ATOM 670 C CA . LEU A 1 90 ? 1.585 1.293 3.794 1.00 98.25 90 LEU A CA 1
ATOM 671 C C . LEU A 1 90 ? 1.437 2.149 2.530 1.00 98.25 90 LEU A C 1
ATOM 673 O O . LEU A 1 90 ? 2.073 1.854 1.518 1.00 98.25 90 LEU A O 1
ATOM 677 N N . ILE A 1 91 ? 0.650 3.227 2.610 1.00 98.31 91 ILE A N 1
ATOM 678 C CA . ILE A 1 91 ? 0.449 4.176 1.506 1.00 98.31 91 ILE A CA 1
ATOM 679 C C . ILE A 1 91 ? 1.749 4.886 1.146 1.00 98.31 91 ILE A C 1
ATOM 681 O O . ILE A 1 91 ? 2.088 4.967 -0.030 1.00 98.31 91 ILE A O 1
ATOM 685 N N . GLU A 1 92 ? 2.515 5.344 2.134 1.00 98.44 92 GLU A N 1
ATOM 686 C CA . GLU A 1 92 ? 3.807 5.995 1.905 1.00 98.44 92 GLU A CA 1
ATOM 687 C C . GLU A 1 92 ? 4.787 5.065 1.173 1.00 98.44 92 GLU A C 1
ATOM 689 O O . GLU A 1 92 ? 5.420 5.457 0.191 1.00 98.44 92 GLU A O 1
ATOM 694 N N . ARG A 1 93 ? 4.864 3.795 1.592 1.00 98.56 93 ARG A N 1
ATOM 695 C CA . ARG A 1 93 ? 5.709 2.785 0.934 1.00 98.56 93 ARG A CA 1
ATOM 696 C C . ARG A 1 93 ? 5.264 2.509 -0.503 1.00 98.56 93 ARG A C 1
ATOM 698 O O . ARG A 1 93 ? 6.108 2.364 -1.384 1.00 98.56 93 ARG A O 1
ATOM 705 N N . SER A 1 94 ? 3.959 2.473 -0.747 1.00 98.44 94 SER A N 1
ATOM 706 C CA . SER A 1 94 ? 3.388 2.322 -2.088 1.00 98.44 94 SER A CA 1
ATOM 707 C C . SER A 1 94 ? 3.650 3.563 -2.963 1.00 98.44 94 SER A C 1
ATOM 709 O O . SER A 1 94 ? 4.037 3.460 -4.126 1.00 98.44 94 SER A O 1
ATOM 711 N N . GLN A 1 95 ? 3.580 4.767 -2.394 1.00 98.44 95 GLN A N 1
ATOM 712 C CA . GLN A 1 95 ? 3.944 6.002 -3.092 1.00 98.44 95 GLN A CA 1
ATOM 713 C C . GLN A 1 95 ? 5.438 6.041 -3.456 1.00 98.44 95 GLN A C 1
ATOM 715 O O . GLN A 1 95 ? 5.808 6.519 -4.535 1.00 98.44 95 GLN A O 1
ATOM 720 N N . ALA A 1 96 ? 6.309 5.512 -2.593 1.00 98.19 96 ALA A N 1
ATOM 721 C CA . ALA A 1 96 ? 7.732 5.365 -2.890 1.00 98.19 96 ALA A CA 1
ATOM 722 C C . ALA A 1 96 ? 7.968 4.411 -4.077 1.00 98.19 96 ALA A C 1
ATOM 724 O O . ALA A 1 96 ? 8.759 4.727 -4.968 1.00 98.19 96 ALA A O 1
ATOM 725 N N . ASN A 1 97 ? 7.222 3.303 -4.152 1.00 97.50 97 ASN A N 1
ATOM 726 C CA . ASN A 1 97 ? 7.230 2.394 -5.301 1.00 97.50 97 ASN A CA 1
ATOM 727 C C . ASN A 1 97 ? 6.818 3.108 -6.603 1.00 97.50 97 ASN A C 1
ATOM 729 O O . ASN A 1 97 ? 7.511 2.994 -7.616 1.00 97.50 97 ASN A O 1
ATOM 733 N N . LEU A 1 98 ? 5.737 3.898 -6.583 1.00 97.25 98 LEU A N 1
ATOM 734 C CA . LEU A 1 98 ? 5.309 4.685 -7.749 1.00 97.25 98 LEU A CA 1
ATOM 735 C C . LEU A 1 98 ? 6.338 5.739 -8.165 1.00 97.25 98 LEU A C 1
ATOM 737 O O . LEU A 1 98 ? 6.539 5.975 -9.357 1.00 97.25 98 LEU A O 1
ATOM 741 N N . THR A 1 99 ? 7.013 6.351 -7.1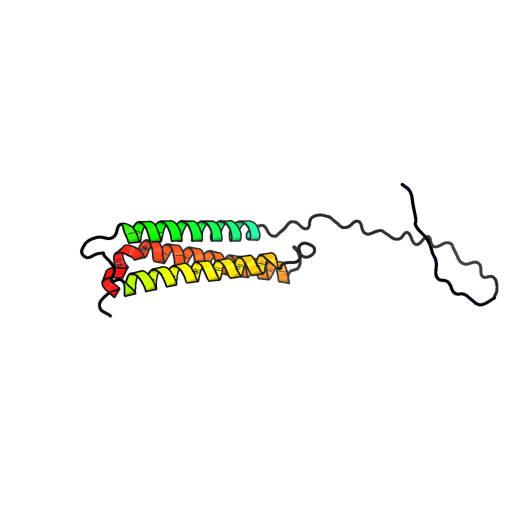94 1.00 97.44 99 THR A N 1
ATOM 742 C CA . THR A 1 99 ? 8.083 7.321 -7.454 1.00 97.44 99 THR A CA 1
ATOM 743 C C . THR A 1 99 ? 9.263 6.651 -8.156 1.00 97.44 99 THR A C 1
ATOM 745 O O . THR A 1 99 ? 9.753 7.183 -9.150 1.00 97.44 99 THR A O 1
ATOM 748 N N . ALA A 1 100 ? 9.666 5.457 -7.710 1.00 95.00 100 ALA A N 1
ATOM 749 C CA . ALA A 1 100 ? 10.715 4.674 -8.364 1.00 95.00 100 ALA A CA 1
ATOM 750 C C . ALA A 1 100 ? 10.334 4.286 -9.805 1.00 95.00 100 ALA A C 1
ATOM 752 O O . ALA A 1 100 ? 11.160 4.394 -10.709 1.00 95.00 100 ALA A O 1
ATOM 753 N N . LEU A 1 101 ? 9.069 3.921 -10.055 1.00 93.88 101 LEU A N 1
ATOM 754 C CA . LEU A 1 101 ? 8.577 3.683 -11.418 1.00 93.88 101 LEU A CA 1
ATOM 755 C C . LEU A 1 101 ? 8.636 4.938 -12.300 1.00 93.88 101 LEU A C 1
ATOM 757 O O . LEU A 1 101 ? 8.935 4.840 -13.488 1.00 93.88 101 LEU A O 1
ATOM 761 N N . GLY A 1 102 ? 8.356 6.116 -11.735 1.00 92.38 102 GLY A N 1
ATOM 762 C CA . GLY A 1 102 ? 8.418 7.395 -12.449 1.00 92.38 102 GLY A CA 1
ATOM 763 C C . GLY A 1 102 ? 9.831 7.817 -12.863 1.00 92.38 102 GLY A C 1
ATOM 764 O O . GLY A 1 102 ? 9.976 8.680 -13.723 1.00 92.38 102 GLY A O 1
ATOM 765 N N . GLN A 1 103 ? 10.865 7.205 -12.281 1.00 92.94 103 GLN A N 1
ATOM 766 C CA . GLN A 1 103 ? 12.274 7.467 -12.593 1.00 92.94 103 GLN A CA 1
ATOM 767 C C . GLN A 1 103 ? 12.831 6.548 -13.693 1.00 92.94 103 GLN A C 1
ATOM 769 O O . GLN A 1 103 ? 13.987 6.698 -14.095 1.00 92.94 103 GLN A O 1
ATOM 774 N N . LEU A 1 104 ? 12.040 5.590 -14.188 1.00 91.50 104 LEU A N 1
ATOM 775 C CA . LEU A 1 104 ? 12.466 4.683 -15.251 1.00 91.50 104 LEU A CA 1
ATOM 776 C C . LEU A 1 104 ? 12.605 5.424 -16.586 1.00 91.50 104 LEU A C 1
ATOM 778 O O . LEU A 1 104 ? 11.754 6.221 -16.975 1.00 91.50 104 LEU A O 1
ATOM 782 N N . ASN A 1 105 ? 13.674 5.115 -17.318 1.00 90.69 105 ASN A N 1
ATOM 783 C CA . ASN A 1 105 ? 13.873 5.608 -18.678 1.00 90.69 105 ASN A CA 1
ATOM 784 C C . ASN A 1 105 ? 12.988 4.816 -19.669 1.00 90.69 105 ASN A C 1
ATOM 786 O O . ASN A 1 105 ? 13.244 3.623 -19.841 1.00 90.69 105 ASN A O 1
ATOM 790 N N . PRO A 1 106 ? 12.013 5.447 -20.353 1.00 87.81 106 PRO A N 1
ATOM 791 C CA . PRO A 1 106 ? 11.116 4.762 -21.287 1.00 87.81 106 PRO A CA 1
ATOM 792 C C . PRO A 1 106 ? 11.839 4.154 -22.498 1.00 87.81 106 PRO A C 1
ATOM 794 O O . PRO A 1 106 ? 11.418 3.109 -22.990 1.00 87.81 106 PRO A O 1
ATOM 797 N N . ASP A 1 107 ? 12.962 4.731 -22.930 1.00 89.62 107 ASP A N 1
ATOM 798 C CA . ASP A 1 107 ? 13.755 4.217 -24.057 1.00 89.62 107 ASP A CA 1
ATOM 799 C C . ASP A 1 107 ? 14.490 2.915 -23.705 1.00 89.62 107 ASP A C 1
ATOM 801 O O . ASP A 1 107 ? 15.013 2.221 -24.576 1.00 89.62 107 ASP A O 1
ATOM 805 N N . LYS A 1 108 ? 14.530 2.572 -22.412 1.00 88.62 108 LYS A N 1
ATOM 806 C CA . LYS A 1 108 ? 15.163 1.369 -21.875 1.00 88.62 108 LYS A CA 1
ATOM 807 C C . LYS A 1 108 ? 14.154 0.373 -21.308 1.00 88.62 108 LYS A C 1
ATOM 809 O O . LYS A 1 108 ? 14.560 -0.520 -20.583 1.00 88.62 108 LYS A O 1
ATOM 814 N N . ALA A 1 109 ? 12.871 0.445 -21.672 1.00 85.62 109 ALA A N 1
ATOM 815 C CA . ALA A 1 109 ? 11.833 -0.391 -21.054 1.00 85.62 109 ALA A CA 1
ATOM 816 C C . ALA A 1 109 ? 12.059 -1.919 -21.158 1.00 85.62 109 ALA A C 1
ATOM 818 O O . ALA A 1 109 ? 11.445 -2.672 -20.410 1.00 85.62 109 ALA A O 1
ATOM 819 N N . GLN A 1 110 ? 12.925 -2.378 -22.070 1.00 88.00 110 GLN A N 1
ATOM 820 C CA . GLN A 1 110 ? 13.315 -3.788 -22.231 1.00 88.00 110 GLN A CA 1
ATOM 821 C C . GLN A 1 110 ? 14.695 -4.115 -21.624 1.00 88.00 110 GLN A C 1
ATOM 823 O O . GLN A 1 110 ? 15.170 -5.243 -21.734 1.00 88.00 110 GLN A O 1
ATOM 828 N N . ASP A 1 111 ? 15.360 -3.139 -21.003 1.00 92.75 111 ASP A N 1
ATOM 829 C CA . ASP A 1 111 ? 16.619 -3.332 -20.293 1.00 92.75 111 ASP A CA 1
ATOM 830 C C . ASP A 1 111 ? 16.409 -4.308 -19.120 1.00 92.75 111 ASP A C 1
ATOM 832 O O . ASP A 1 111 ? 15.524 -4.077 -18.288 1.00 92.75 111 ASP A O 1
ATOM 836 N N . PRO A 1 112 ? 17.207 -5.388 -19.011 1.00 93.75 112 PRO A N 1
ATOM 837 C CA . PRO A 1 112 ? 17.010 -6.400 -17.977 1.00 93.75 112 PRO A CA 1
ATOM 838 C C . PRO A 1 112 ? 17.023 -5.850 -16.547 1.00 93.75 112 PRO A C 1
ATOM 840 O O . PRO A 1 112 ? 16.295 -6.364 -15.698 1.00 93.75 112 PRO A O 1
ATOM 843 N N . ALA A 1 113 ? 17.804 -4.801 -16.263 1.00 94.94 113 ALA A N 1
ATOM 844 C CA . ALA A 1 113 ? 17.844 -4.210 -14.930 1.00 94.94 113 ALA A CA 1
ATOM 845 C C . ALA A 1 113 ? 16.555 -3.434 -14.627 1.00 94.94 113 ALA A C 1
ATOM 847 O O . ALA A 1 113 ? 16.015 -3.558 -13.528 1.00 94.94 113 ALA A O 1
ATOM 848 N N . GLN A 1 114 ? 16.008 -2.697 -15.602 1.00 94.69 114 GLN A N 1
ATOM 849 C CA . GLN A 1 114 ? 14.703 -2.045 -15.443 1.00 94.69 114 GLN A CA 1
ATOM 850 C C . GLN A 1 114 ? 13.562 -3.057 -15.316 1.00 94.69 114 GLN A C 1
ATOM 852 O O . GLN A 1 114 ? 12.720 -2.917 -14.432 1.00 94.69 114 GLN A O 1
ATOM 857 N N . VAL A 1 115 ? 13.556 -4.104 -16.144 1.00 94.75 115 VAL A N 1
ATOM 858 C CA . VAL A 1 115 ? 12.559 -5.185 -16.072 1.00 94.75 115 VAL A CA 1
ATOM 859 C C . VAL A 1 115 ? 12.626 -5.898 -14.715 1.00 94.75 115 VAL A C 1
ATOM 861 O O . VAL A 1 115 ? 11.588 -6.202 -14.120 1.00 94.75 115 VAL A O 1
ATOM 864 N N . SER A 1 116 ? 13.828 -6.138 -14.183 1.00 96.44 116 SER A N 1
ATOM 865 C CA . SER A 1 116 ? 14.009 -6.713 -12.845 1.00 96.44 116 SER A CA 1
ATOM 866 C C . SER A 1 116 ? 13.480 -5.785 -11.751 1.00 96.44 116 SER A C 1
ATOM 868 O O . SER A 1 116 ? 12.739 -6.234 -10.879 1.00 96.44 116 SER A O 1
ATOM 870 N N . LEU A 1 117 ? 13.804 -4.490 -11.818 1.00 95.88 117 LEU A N 1
ATOM 871 C CA . LEU A 1 117 ? 13.335 -3.494 -10.853 1.00 95.88 117 LEU A CA 1
ATOM 872 C C . LEU A 1 117 ? 11.804 -3.380 -10.850 1.00 95.88 117 LEU A C 1
ATOM 874 O O . LEU A 1 117 ? 11.192 -3.367 -9.785 1.00 95.88 117 LEU A O 1
ATOM 878 N N . VAL A 1 118 ? 11.165 -3.354 -12.024 1.00 96.94 118 VAL A N 1
ATOM 879 C CA . VAL A 1 118 ? 9.695 -3.371 -12.123 1.00 96.94 118 VAL A CA 1
ATOM 880 C C . VAL A 1 118 ? 9.119 -4.636 -11.481 1.00 96.94 118 VAL A C 1
ATOM 882 O O . VAL A 1 118 ? 8.091 -4.562 -10.809 1.00 96.94 118 VAL A O 1
ATOM 885 N N . GLY A 1 119 ? 9.778 -5.785 -11.647 1.00 97.19 119 GLY A N 1
ATOM 886 C CA . GLY A 1 119 ? 9.388 -7.031 -10.985 1.00 97.19 119 GLY A CA 1
ATOM 887 C C . GLY A 1 119 ? 9.446 -6.950 -9.463 1.00 97.19 119 GLY A C 1
ATOM 888 O O . GLY A 1 119 ? 8.461 -7.262 -8.801 1.00 97.19 119 GLY A O 1
ATOM 889 N N . GLU A 1 120 ? 10.555 -6.457 -8.917 1.00 98.00 120 GLU A N 1
ATOM 890 C CA . GLU A 1 120 ? 10.720 -6.266 -7.473 1.00 98.00 120 GLU A CA 1
ATOM 891 C C . GLU A 1 120 ? 9.671 -5.296 -6.906 1.00 98.00 120 GLU A C 1
ATOM 893 O O . GLU A 1 120 ? 9.083 -5.541 -5.851 1.00 98.00 120 GLU A O 1
ATOM 898 N N . ILE A 1 121 ? 9.399 -4.199 -7.619 1.00 98.25 121 ILE A N 1
ATOM 899 C CA . ILE A 1 121 ? 8.360 -3.246 -7.223 1.00 98.25 121 ILE A CA 1
ATOM 900 C C . ILE A 1 121 ? 6.979 -3.915 -7.253 1.00 98.25 121 ILE A C 1
ATOM 902 O O . ILE A 1 121 ? 6.204 -3.717 -6.320 1.00 98.25 121 ILE A O 1
ATOM 906 N N . ALA A 1 122 ? 6.672 -4.737 -8.262 1.00 98.06 122 ALA A N 1
ATOM 907 C CA . ALA A 1 122 ? 5.406 -5.470 -8.335 1.00 98.06 122 ALA A CA 1
ATOM 908 C C . ALA A 1 122 ? 5.200 -6.411 -7.140 1.00 98.06 122 ALA A C 1
ATOM 910 O O . ALA A 1 122 ? 4.108 -6.462 -6.575 1.00 98.06 122 ALA A O 1
ATOM 911 N N . GLU A 1 123 ? 6.245 -7.124 -6.718 1.00 98.19 123 GLU A N 1
ATOM 912 C CA . GLU A 1 123 ? 6.191 -7.993 -5.539 1.00 98.19 123 GLU A CA 1
ATOM 913 C C . GLU A 1 123 ? 5.989 -7.193 -4.246 1.00 98.19 123 GLU A C 1
ATOM 915 O O . GLU A 1 123 ? 5.133 -7.538 -3.425 1.00 98.19 123 GLU A O 1
ATOM 920 N N . LYS A 1 124 ? 6.728 -6.086 -4.079 1.00 98.19 124 LYS A N 1
ATOM 921 C CA . LYS A 1 124 ? 6.560 -5.180 -2.932 1.00 98.19 124 LYS A CA 1
ATOM 922 C C . LYS A 1 124 ? 5.147 -4.615 -2.874 1.00 98.19 124 LYS A C 1
ATOM 924 O O . LYS A 1 124 ? 4.553 -4.592 -1.799 1.00 98.19 124 LYS A O 1
ATOM 929 N N . GLU A 1 125 ? 4.608 -4.180 -4.006 1.00 98.00 125 GLU A N 1
ATOM 930 C CA . GLU A 1 125 ? 3.276 -3.592 -4.085 1.00 98.00 125 GLU A CA 1
ATOM 931 C C . GLU A 1 125 ? 2.183 -4.613 -3.743 1.00 98.00 125 GLU A C 1
ATOM 933 O O . GLU A 1 125 ? 1.322 -4.350 -2.901 1.00 98.00 125 GLU A O 1
ATOM 938 N N . ALA A 1 126 ? 2.267 -5.826 -4.297 1.00 98.12 126 ALA A N 1
ATOM 939 C CA . ALA A 1 126 ? 1.358 -6.919 -3.954 1.00 98.12 126 ALA A CA 1
ATOM 940 C C . ALA A 1 126 ? 1.397 -7.259 -2.450 1.00 98.12 126 ALA A C 1
ATOM 942 O O . ALA A 1 126 ? 0.359 -7.506 -1.822 1.00 98.12 126 ALA A O 1
ATOM 943 N N . TYR A 1 127 ? 2.587 -7.230 -1.845 1.00 98.31 127 TYR A N 1
ATOM 944 C CA . TYR A 1 127 ? 2.741 -7.429 -0.407 1.00 98.31 127 TYR A CA 1
ATOM 945 C C . TYR A 1 127 ? 2.080 -6.310 0.412 1.00 98.31 127 TYR A C 1
ATOM 947 O O . TYR A 1 127 ? 1.409 -6.599 1.404 1.00 98.31 127 TYR A O 1
ATOM 955 N N . LEU A 1 128 ? 2.204 -5.045 -0.005 1.00 98.56 128 LEU A N 1
ATOM 956 C CA . LEU A 1 128 ? 1.526 -3.921 0.654 1.00 98.56 128 LEU A CA 1
ATOM 957 C C . LEU A 1 128 ? 0.001 -4.058 0.597 1.00 98.56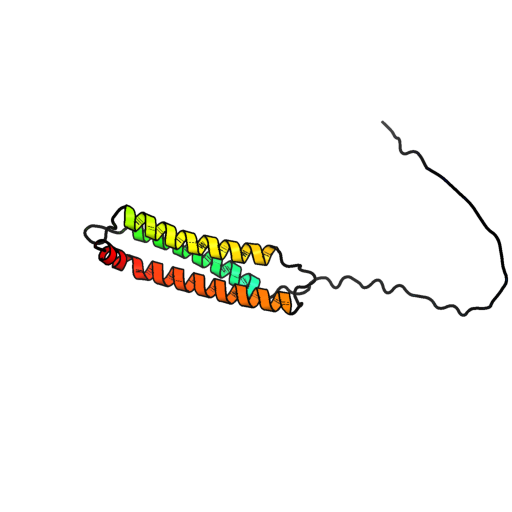 128 LEU A C 1
ATOM 959 O O . LEU A 1 128 ? -0.654 -3.870 1.622 1.00 98.56 128 LEU A O 1
ATOM 963 N N . VAL A 1 129 ? -0.557 -4.462 -0.550 1.00 98.25 129 VAL A N 1
ATOM 964 C CA . VAL A 1 129 ? -1.995 -4.763 -0.680 1.00 98.25 129 VAL A CA 1
ATOM 965 C C . VAL A 1 129 ? -2.418 -5.847 0.311 1.00 98.25 129 VAL A C 1
ATOM 967 O O . VAL A 1 129 ? -3.408 -5.672 1.021 1.00 98.25 129 VAL A O 1
ATOM 970 N N . THR A 1 130 ? -1.633 -6.920 0.431 1.00 98.25 130 THR A N 1
ATOM 971 C CA . THR A 1 130 ? -1.898 -8.007 1.390 1.00 98.25 130 THR A CA 1
ATOM 972 C C . THR A 1 130 ? -1.876 -7.510 2.840 1.00 98.25 130 THR A C 1
ATOM 974 O O . THR A 1 130 ? -2.691 -7.931 3.662 1.00 98.25 130 THR A O 1
ATOM 977 N N . LEU A 1 131 ? -0.951 -6.610 3.190 1.00 97.56 131 LEU A N 1
ATOM 978 C CA . LEU A 1 131 ? -0.915 -6.005 4.524 1.00 97.56 131 LEU A CA 1
ATOM 979 C C . LEU A 1 131 ? -2.142 -5.125 4.785 1.00 97.56 131 LEU A C 1
ATOM 981 O O . LEU A 1 131 ? -2.741 -5.244 5.854 1.00 97.56 131 LEU A O 1
ATOM 985 N N . GLY A 1 132 ? -2.549 -4.309 3.809 1.00 97.06 132 GLY A N 1
ATOM 986 C CA . GLY A 1 132 ? -3.761 -3.493 3.904 1.00 97.06 132 GLY A CA 1
ATOM 987 C C . GLY A 1 132 ? -5.021 -4.344 4.081 1.00 97.06 132 GLY A C 1
ATOM 988 O O . GLY A 1 132 ? -5.877 -4.019 4.898 1.00 97.06 132 GLY A O 1
ATOM 989 N N . GLU A 1 133 ? -5.110 -5.483 3.388 1.00 97.00 133 GLU A N 1
ATOM 990 C CA . GLU A 1 133 ? -6.195 -6.462 3.557 1.00 97.00 133 GLU A CA 1
ATOM 991 C C . GLU A 1 133 ? -6.248 -7.055 4.956 1.00 97.00 133 GLU A C 1
ATOM 993 O O . GLU A 1 133 ? -7.316 -7.124 5.561 1.00 97.00 133 GLU A O 1
ATOM 998 N N . ARG A 1 134 ? -5.094 -7.463 5.487 1.00 95.56 134 ARG A N 1
ATOM 999 C CA . ARG A 1 134 ? -5.010 -8.005 6.847 1.00 95.56 134 ARG A CA 1
ATOM 1000 C C . ARG A 1 134 ? -5.392 -6.969 7.891 1.00 95.56 134 ARG A C 1
ATOM 1002 O O . ARG A 1 134 ? -6.065 -7.316 8.856 1.00 95.56 134 ARG A O 1
ATOM 1009 N N . GLN A 1 135 ? -4.969 -5.721 7.710 1.00 93.62 135 GLN A N 1
ATOM 1010 C CA . GLN A 1 135 ? -5.306 -4.644 8.634 1.00 93.62 135 GLN A CA 1
ATOM 1011 C C . GLN A 1 135 ? -6.807 -4.334 8.607 1.00 93.62 135 GLN A C 1
ATOM 1013 O O . GLN A 1 135 ? -7.421 -4.245 9.666 1.00 93.62 135 GLN A O 1
ATOM 1018 N N . LEU A 1 136 ? -7.410 -4.269 7.416 1.00 94.19 136 LEU A N 1
ATOM 1019 C CA . LEU A 1 136 ? -8.854 -4.104 7.251 1.00 94.19 136 LEU A CA 1
ATOM 1020 C C . LEU A 1 136 ? -9.641 -5.249 7.907 1.00 94.19 136 LEU A C 1
ATOM 1022 O O . LEU A 1 136 ? -10.513 -5.006 8.732 1.00 94.19 136 LEU A O 1
ATOM 1026 N N . ALA A 1 137 ? -9.280 -6.502 7.621 1.00 92.94 137 ALA A N 1
ATOM 1027 C CA . ALA A 1 137 ? -9.930 -7.667 8.224 1.00 92.94 137 ALA A CA 1
ATOM 1028 C C . ALA A 1 137 ? -9.734 -7.748 9.752 1.00 92.94 137 ALA A C 1
ATOM 1030 O O . ALA A 1 137 ? -10.544 -8.344 10.460 1.00 92.94 137 ALA A O 1
ATOM 1031 N N . GLY A 1 138 ? -8.645 -7.171 10.265 1.00 90.50 138 GLY A N 1
ATOM 1032 C CA . GLY A 1 138 ? -8.278 -7.190 11.678 1.00 90.50 138 GLY A CA 1
ATOM 1033 C C . GLY A 1 138 ? -8.888 -6.073 12.523 1.00 90.50 138 GLY A C 1
ATOM 1034 O O . GLY A 1 138 ? -8.688 -6.092 13.737 1.00 90.50 138 GLY A O 1
ATOM 1035 N N . ILE A 1 139 ? -9.623 -5.127 11.933 1.00 88.88 139 ILE A N 1
ATOM 1036 C CA . ILE A 1 139 ? -10.059 -3.903 12.621 1.00 88.88 139 ILE A CA 1
ATOM 1037 C C . ILE A 1 139 ? -10.893 -4.177 13.884 1.00 88.88 139 ILE A C 1
ATOM 1039 O O . ILE A 1 139 ? -10.645 -3.585 14.933 1.00 88.88 139 ILE A O 1
ATOM 1043 N N . HIS A 1 140 ? -11.809 -5.148 13.827 1.00 86.00 140 HIS A N 1
ATOM 1044 C CA . HIS A 1 140 ? -12.659 -5.536 14.958 1.00 86.00 140 HIS A CA 1
ATOM 1045 C C . HIS A 1 140 ? -11.915 -6.343 16.022 1.00 86.00 140 HIS A C 1
ATOM 1047 O O . HIS A 1 140 ? -12.499 -6.662 17.044 1.00 86.00 140 HIS A O 1
ATOM 1053 N N . ASN A 1 141 ? -10.651 -6.709 15.796 1.00 85.06 141 ASN A N 1
ATOM 1054 C CA . ASN A 1 141 ? -9.819 -7.392 16.786 1.00 85.06 141 ASN A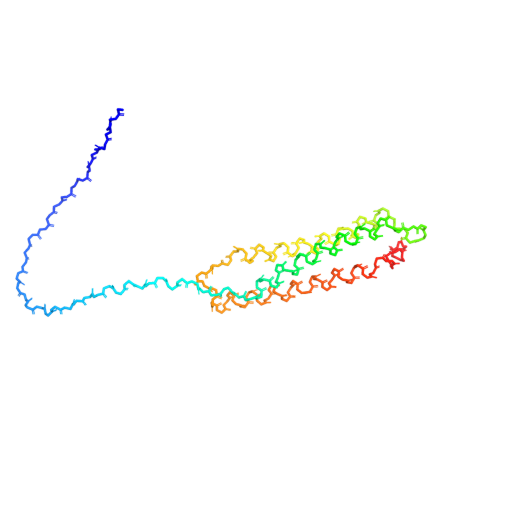 CA 1
ATOM 1055 C C . ASN A 1 141 ? -8.853 -6.428 17.486 1.00 85.06 141 ASN A C 1
ATOM 1057 O O . ASN A 1 141 ? -8.178 -6.808 18.445 1.00 85.06 141 ASN A O 1
ATOM 1061 N N . GLU A 1 142 ? -8.753 -5.183 17.017 1.00 80.25 142 GLU A N 1
ATOM 1062 C CA . GLU A 1 142 ? -7.790 -4.222 17.542 1.00 80.25 142 GLU A CA 1
ATOM 1063 C C . GLU A 1 142 ? -8.099 -3.770 18.972 1.00 80.25 142 GLU A C 1
ATOM 1065 O O . GLU A 1 142 ? -7.177 -3.404 19.703 1.00 80.25 142 GLU A O 1
ATOM 1070 N N . HIS A 1 143 ? -9.356 -3.843 19.420 1.00 76.31 143 HIS A N 1
ATOM 1071 C CA . HIS A 1 143 ? -9.724 -3.480 20.791 1.00 76.31 143 HIS A CA 1
ATOM 1072 C C . HIS A 1 143 ? -9.155 -4.450 21.832 1.00 76.31 143 HIS A C 1
ATOM 1074 O O . HIS A 1 143 ? -8.886 -4.041 22.960 1.00 76.31 143 HIS A O 1
ATOM 1080 N N . TYR A 1 144 ? -8.876 -5.706 21.467 1.00 76.31 144 TYR A N 1
ATOM 1081 C CA . TYR A 1 144 ? -8.173 -6.654 22.345 1.00 76.31 144 TYR A CA 1
ATOM 1082 C C . TYR A 1 144 ? -6.711 -6.262 22.600 1.00 76.31 144 TYR A C 1
ATOM 1084 O O . TYR A 1 144 ? -6.085 -6.755 23.538 1.00 76.31 144 TYR A O 1
ATOM 1092 N N . LEU A 1 145 ? -6.165 -5.350 21.793 1.00 72.06 145 LEU A N 1
ATOM 1093 C CA . LEU A 1 145 ? -4.817 -4.809 21.947 1.00 72.06 145 LEU A CA 1
ATOM 1094 C C . LEU A 1 145 ? -4.788 -3.542 22.821 1.00 72.06 145 LEU A C 1
ATOM 1096 O O . LEU A 1 145 ? -3.722 -2.955 22.973 1.00 72.06 145 LEU A O 1
ATOM 1100 N N . ASN A 1 146 ? -5.922 -3.126 23.405 1.00 59.12 146 ASN A N 1
ATOM 1101 C CA . ASN A 1 146 ? -6.022 -1.932 24.258 1.00 59.12 146 ASN A CA 1
ATOM 1102 C C . ASN A 1 146 ? -5.381 -2.095 25.654 1.00 59.12 146 ASN A C 1
ATOM 1104 O O . ASN A 1 146 ? -5.186 -1.094 26.337 1.00 59.12 146 ASN A O 1
ATOM 1108 N N . ASN A 1 147 ? -5.062 -3.326 26.079 1.00 50.50 147 ASN A N 1
ATOM 1109 C CA . ASN A 1 147 ? -4.601 -3.653 27.441 1.00 50.50 147 ASN A CA 1
ATOM 1110 C C . ASN A 1 147 ? -3.123 -4.096 27.530 1.00 50.50 147 ASN A C 1
ATOM 1112 O O . ASN A 1 147 ? -2.729 -4.705 28.525 1.00 50.50 147 ASN A O 1
ATOM 1116 N N . ARG A 1 148 ? -2.310 -3.848 26.498 1.00 49.34 148 ARG A N 1
ATOM 1117 C CA . ARG A 1 148 ? -0.858 -4.105 26.499 1.00 49.34 148 ARG A CA 1
ATOM 1118 C C . ARG A 1 148 ? -0.099 -2.830 26.184 1.00 49.34 148 ARG A C 1
ATOM 1120 O O . ARG A 1 148 ? 0.982 -2.661 26.782 1.00 49.34 148 ARG A O 1
#

Solvent-accessible surface area (backbone atoms only — not comparable to full-atom values): 9266 Å² total; per-residue (Å²): 136,82,87,82,89,87,81,91,85,91,83,91,85,88,80,85,90,82,80,92,72,97,70,80,89,73,84,78,73,77,75,72,73,70,78,79,78,75,54,69,67,56,71,58,61,59,52,40,52,53,42,48,53,50,39,54,51,46,50,55,50,38,56,52,53,60,74,64,46,55,80,84,51,39,58,52,74,69,54,48,51,51,52,53,51,54,54,50,51,48,50,52,54,42,51,50,48,54,50,57,61,71,68,59,60,62,95,44,33,81,38,66,68,54,47,49,50,52,49,54,45,39,54,52,39,55,49,42,38,51,51,49,51,51,51,51,75,39,54,86,57,52,36,79,60,74,85,120

Mean predicted aligned error: 13.84 Å

Organism: NCBI:txid2932248

Sequence (148 aa):
MKTTFLLVLGLAVASCGSDSTTGTATTSATAVASPTSSANPDPRVTTIRKQHELLLAKQKEYEAQLGQLKGYEKLTPQREKKSKEQFASLIERSQANLTALGQLNPDKAQDPAQVSLVGEIAEKEAYLVTLGERQLAGIHNEHYLNNR

Radius of gyration: 30.85 Å; Cα contacts (8 Å, |Δi|>4): 91; chains: 1; bounding box: 67×55×84 Å

Foldseek 3Di:
DDDDDDDDDDDDDDDDDDDDDDDDDDPPPPPPVDLPPDPDADPLLVVLVVLLVLLVVLLVLLVVVQVVQDDLLNADPVLVVVLNVVSVVLNVQSVVLNVVVVPDDRSCNVPPVNVVSSVVSSVSSVVSSVVSVCSSVCSSVSSVVRPD

Nearest PDB structures (foldseek):
  7u4t-assembly1_5  TM=5.477E-01  e=7.332E+00  Homo sapiens
  5mx5-assembly1_B  TM=3.121E-01  e=9.491E+00  Mus musculus